Protein AF-A0A1C4GMQ7-F1 (afdb_monomer_lite)

Secondary structure (DSSP, 8-state):
-HHHHHHHHHHHHHHTSPPPHHHHHHHHHHTTS-HHHHHHHHHHHHHHHHHHHHT-

Organism: Bacillus thuringiensis (NCBI:txid1428)

Radius of gyration: 13.85 Å; chains: 1; bounding box: 33×25×30 Å

Structure (mmCIF, N/CA/C/O backbone):
data_AF-A0A1C4GMQ7-F1
#
_entry.id   AF-A0A1C4GMQ7-F1
#
loop_
_atom_site.group_PDB
_atom_site.id
_atom_site.type_symbol
_atom_site.label_atom_id
_atom_site.label_alt_id
_atom_site.label_comp_id
_atom_site.label_asym_id
_atom_site.label_entity_id
_atom_site.label_seq_id
_atom_site.pdbx_PDB_ins_code
_atom_site.Cartn_x
_atom_site.Cartn_y
_atom_site.Cartn_z
_atom_site.occupancy
_atom_site.B_iso_or_equiv
_atom_site.auth_seq_id
_atom_site.auth_comp_id
_atom_site.auth_asym_id
_atom_site.auth_atom_id
_atom_site.pdbx_PDB_model_num
ATOM 1 N N . MET A 1 1 ? 14.638 4.808 -11.365 1.00 61.03 1 MET A N 1
ATOM 2 C CA . MET A 1 1 ? 14.299 6.049 -10.625 1.00 61.03 1 MET A CA 1
ATOM 3 C C . MET A 1 1 ? 13.188 6.886 -11.269 1.00 61.03 1 MET A C 1
ATOM 5 O O . MET A 1 1 ? 12.223 7.157 -10.571 1.00 61.03 1 MET A O 1
ATOM 9 N N . LYS A 1 2 ? 13.240 7.257 -12.565 1.00 65.69 2 LYS A N 1
ATOM 10 C CA . LYS A 1 2 ? 12.175 8.076 -13.204 1.00 65.69 2 LYS A CA 1
ATOM 11 C C . LYS A 1 2 ? 10.767 7.447 -13.154 1.00 65.69 2 LYS A C 1
ATOM 13 O O . LYS A 1 2 ? 9.812 8.144 -12.846 1.00 65.69 2 LYS A O 1
ATOM 18 N N . ARG A 1 3 ? 10.653 6.128 -13.375 1.00 71.25 3 ARG A N 1
ATOM 19 C CA . ARG A 1 3 ? 9.369 5.394 -13.319 1.00 71.25 3 ARG A CA 1
ATOM 20 C C . ARG A 1 3 ? 8.733 5.385 -11.924 1.00 71.25 3 ARG A C 1
ATOM 22 O O . ARG A 1 3 ? 7.537 5.588 -11.807 1.00 71.25 3 ARG A O 1
ATOM 29 N N . TYR A 1 4 ? 9.545 5.215 -10.879 1.00 75.12 4 TYR A N 1
ATOM 30 C CA . TYR A 1 4 ? 9.067 5.232 -9.494 1.00 75.12 4 TYR A CA 1
ATOM 31 C C . TYR A 1 4 ? 8.541 6.614 -9.089 1.00 75.12 4 TYR A C 1
ATOM 33 O O . TYR A 1 4 ? 7.482 6.710 -8.487 1.00 75.12 4 TYR A O 1
ATOM 41 N N . ARG A 1 5 ? 9.243 7.690 -9.476 1.00 81.75 5 ARG A N 1
ATOM 42 C CA . ARG A 1 5 ? 8.782 9.061 -9.215 1.00 81.75 5 ARG A CA 1
ATOM 43 C C . ARG A 1 5 ? 7.430 9.336 -9.878 1.00 81.75 5 ARG A C 1
ATOM 45 O O . ARG A 1 5 ? 6.513 9.746 -9.185 1.00 81.75 5 ARG A O 1
ATOM 52 N N . SER A 1 6 ? 7.306 9.038 -11.173 1.00 83.56 6 SER A N 1
ATOM 53 C CA . SER A 1 6 ? 6.054 9.242 -11.912 1.00 83.56 6 SER A CA 1
ATOM 54 C C . SER A 1 6 ? 4.900 8.416 -11.334 1.00 83.56 6 SER A C 1
ATOM 56 O O . SER A 1 6 ? 3.795 8.926 -11.216 1.00 83.56 6 SER A O 1
ATOM 58 N N . PHE A 1 7 ? 5.161 7.179 -10.898 1.00 83.06 7 PHE A N 1
ATOM 59 C CA . PHE A 1 7 ? 4.162 6.356 -10.214 1.00 83.06 7 PHE A CA 1
ATOM 60 C C . PHE A 1 7 ? 3.686 6.984 -8.895 1.00 83.06 7 PHE A C 1
ATOM 62 O O . PHE A 1 7 ? 2.486 7.070 -8.650 1.00 83.06 7 PHE A O 1
ATOM 69 N N . VAL A 1 8 ? 4.616 7.453 -8.055 1.00 86.31 8 VAL A N 1
ATOM 70 C CA . VAL A 1 8 ? 4.282 8.099 -6.775 1.00 86.31 8 VAL A CA 1
ATOM 71 C C . VAL A 1 8 ? 3.523 9.408 -6.994 1.00 86.31 8 VAL A C 1
ATOM 73 O O . VAL A 1 8 ? 2.572 9.678 -6.268 1.00 86.31 8 VAL A O 1
ATOM 76 N N . GLU A 1 9 ? 3.904 10.204 -7.993 1.00 89.50 9 GLU A N 1
ATOM 77 C CA . GLU A 1 9 ? 3.213 11.450 -8.343 1.00 89.50 9 GLU A CA 1
ATOM 78 C C . GLU A 1 9 ? 1.758 11.179 -8.750 1.00 89.50 9 GLU A C 1
ATOM 80 O O . GLU A 1 9 ? 0.851 11.710 -8.108 1.00 89.50 9 GLU A O 1
ATOM 85 N N . SER A 1 10 ? 1.517 10.271 -9.702 1.00 88.00 10 SER A N 1
ATOM 86 C CA . SER A 1 10 ? 0.156 9.907 -10.126 1.00 88.00 10 SER A CA 1
ATOM 87 C C . SER A 1 10 ? -0.683 9.296 -8.998 1.00 88.00 10 SER A C 1
ATOM 89 O O . SER A 1 10 ? -1.888 9.541 -8.903 1.00 88.00 10 SER A O 1
ATOM 91 N N . LEU A 1 11 ? -0.062 8.516 -8.107 1.00 87.81 11 LEU A N 1
ATOM 92 C CA . LEU A 1 11 ? -0.744 7.954 -6.942 1.00 87.81 11 LEU A CA 1
ATOM 93 C C . LEU A 1 11 ? -1.169 9.052 -5.956 1.00 87.81 11 LEU A C 1
ATOM 95 O O . LEU A 1 11 ? -2.296 9.046 -5.470 1.00 87.81 11 LEU A O 1
ATOM 99 N N . GLN A 1 12 ? -0.289 10.013 -5.672 1.00 92.88 12 GLN A N 1
ATOM 100 C CA . GLN A 1 12 ? -0.597 11.132 -4.777 1.00 92.88 12 GLN A CA 1
ATOM 101 C C . GLN A 1 12 ? -1.671 12.059 -5.349 1.00 92.88 12 GLN A C 1
ATOM 103 O O . GLN A 1 12 ? -2.528 12.519 -4.597 1.00 92.88 12 GLN A O 1
ATOM 108 N N . GLU A 1 13 ? -1.657 12.300 -6.663 1.00 93.81 13 GLU A N 1
ATOM 109 C CA . GLU A 1 13 ? -2.732 13.016 -7.361 1.00 93.81 13 GLU A CA 1
ATOM 110 C C . GLU A 1 13 ?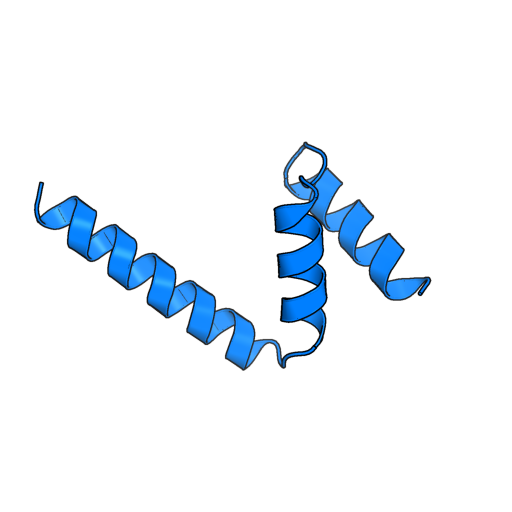 -4.073 12.291 -7.199 1.00 93.81 13 GLU A C 1
ATOM 112 O O . GLU A 1 13 ? -5.074 12.920 -6.864 1.00 93.81 13 GLU A O 1
ATOM 117 N N . SER A 1 14 ? -4.081 10.962 -7.340 1.00 90.44 14 SER A N 1
ATOM 118 C CA . SER A 1 14 ? -5.295 10.143 -7.209 1.00 90.44 14 SER A CA 1
ATOM 119 C C . SER A 1 14 ? -5.862 10.127 -5.784 1.00 90.44 14 SER A C 1
ATOM 121 O O . SER A 1 14 ? -7.075 10.108 -5.600 1.00 90.44 14 SER A O 1
ATOM 123 N N . ILE A 1 15 ? -4.997 10.130 -4.763 1.00 92.25 15 ILE A N 1
ATOM 124 C CA . ILE A 1 15 ? -5.404 10.125 -3.346 1.00 92.25 15 ILE A CA 1
ATOM 125 C C . ILE A 1 15 ? -5.715 11.555 -2.849 1.00 92.25 15 ILE A C 1
ATOM 127 O O . ILE A 1 15 ? -6.341 11.729 -1.804 1.00 92.25 15 ILE A O 1
ATOM 131 N N . GLY A 1 16 ? -5.289 12.595 -3.575 1.00 94.44 16 GLY A N 1
ATOM 132 C CA . GLY A 1 16 ? -5.510 13.999 -3.210 1.00 94.44 16 GLY A CA 1
ATOM 133 C C . GLY A 1 16 ? -4.645 14.491 -2.044 1.00 94.44 16 GLY A C 1
ATOM 134 O O . GLY A 1 16 ? -4.926 15.534 -1.456 1.00 94.44 16 GLY A O 1
ATOM 135 N N . ARG A 1 17 ? -3.590 13.751 -1.684 1.00 96.06 17 ARG A N 1
ATOM 136 C CA . ARG A 1 17 ? -2.607 14.156 -0.670 1.00 96.06 17 ARG A CA 1
ATOM 137 C C . ARG A 1 17 ? -1.250 13.517 -0.919 1.00 96.06 17 ARG A C 1
ATOM 139 O O . ARG A 1 17 ? -1.129 12.484 -1.574 1.00 96.06 17 ARG A O 1
ATOM 146 N N . GLN A 1 18 ? -0.223 14.104 -0.315 1.00 94.81 18 GLN 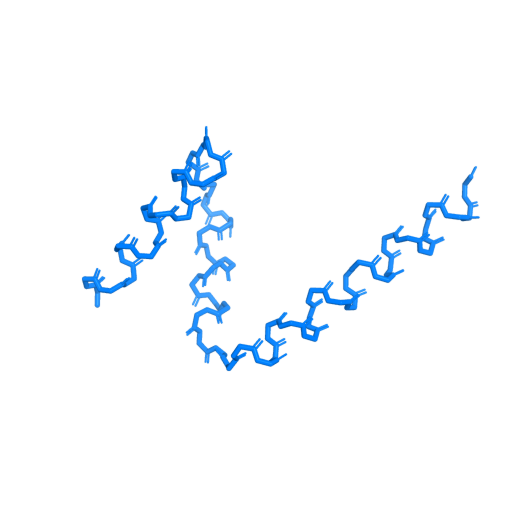A N 1
ATOM 147 C CA . GLN A 1 18 ? 1.102 13.498 -0.288 1.00 94.81 18 GLN A CA 1
ATOM 148 C C . GLN A 1 18 ? 1.110 12.227 0.571 1.00 94.81 18 GLN A C 1
ATOM 150 O O . GLN A 1 18 ? 0.406 12.131 1.587 1.00 94.81 18 GLN A O 1
ATOM 155 N N . LEU A 1 19 ? 1.927 11.255 0.164 1.00 92.06 19 LEU A N 1
ATOM 156 C CA . LEU A 1 19 ? 2.195 10.081 0.979 1.00 92.06 19 LEU A CA 1
ATOM 157 C C . LEU A 1 19 ? 3.045 10.489 2.179 1.00 92.06 19 LEU A C 1
ATOM 159 O O . LEU A 1 19 ? 4.020 11.234 2.068 1.00 92.06 19 LEU A O 1
ATOM 163 N N . THR A 1 20 ? 2.732 9.926 3.336 1.00 95.25 20 THR A N 1
ATOM 164 C CA . THR A 1 20 ? 3.641 9.959 4.475 1.00 95.25 20 THR A CA 1
ATOM 165 C C . THR A 1 20 ? 4.915 9.173 4.155 1.00 95.25 20 THR A C 1
ATOM 167 O O . THR A 1 20 ? 4.982 8.350 3.233 1.00 95.25 20 THR A O 1
ATOM 170 N N . LYS A 1 21 ? 5.954 9.374 4.971 1.00 92.25 21 LYS A N 1
ATOM 171 C CA . LYS A 1 21 ? 7.210 8.620 4.858 1.00 92.25 21 LYS A CA 1
ATOM 172 C C . LYS A 1 21 ? 6.995 7.103 4.925 1.00 92.25 21 LYS A C 1
ATOM 174 O O . LYS A 1 21 ? 7.681 6.361 4.225 1.00 92.25 21 LYS A O 1
ATOM 179 N N . ASN A 1 22 ? 6.062 6.649 5.759 1.00 93.19 22 ASN A N 1
ATOM 180 C CA . ASN A 1 22 ? 5.770 5.226 5.914 1.00 93.19 22 ASN A CA 1
ATOM 181 C C . ASN A 1 22 ? 5.025 4.683 4.695 1.00 93.19 22 ASN A C 1
ATOM 183 O O . ASN A 1 22 ? 5.439 3.668 4.152 1.00 93.19 22 ASN A O 1
ATOM 187 N N . GLU A 1 23 ? 4.017 5.397 4.197 1.00 91.38 23 GLU A N 1
ATOM 188 C CA . GLU A 1 23 ? 3.297 5.000 2.980 1.00 91.38 23 GLU A CA 1
ATOM 189 C C . GLU A 1 23 ? 4.217 4.955 1.760 1.00 91.38 23 GLU A C 1
ATOM 191 O O . GLU A 1 23 ? 4.166 4.004 0.988 1.00 91.38 23 GLU A O 1
ATOM 196 N N . SER A 1 24 ? 5.132 5.918 1.628 1.00 90.31 24 SER A N 1
ATOM 197 C CA . SER A 1 24 ? 6.139 5.906 0.560 1.00 90.31 24 SER A CA 1
ATOM 198 C C . SER A 1 24 ? 7.036 4.665 0.626 1.00 90.31 24 SER A C 1
ATOM 200 O O . SER A 1 24 ? 7.373 4.089 -0.404 1.00 90.31 24 SER A O 1
ATOM 202 N N . ARG A 1 25 ? 7.420 4.223 1.832 1.00 90.31 25 ARG A N 1
ATOM 203 C CA . ARG A 1 25 ? 8.195 2.984 2.022 1.00 90.31 25 ARG A CA 1
ATOM 204 C C . ARG A 1 25 ? 7.374 1.745 1.685 1.00 90.31 25 ARG A C 1
ATOM 206 O O . ARG A 1 25 ? 7.903 0.848 1.039 1.00 90.31 25 ARG A O 1
ATOM 213 N N . THR A 1 26 ? 6.106 1.711 2.084 1.00 89.88 26 THR A N 1
ATOM 214 C CA . THR A 1 26 ? 5.189 0.617 1.745 1.00 89.88 26 THR A CA 1
ATOM 215 C C . THR A 1 26 ? 5.014 0.505 0.236 1.00 89.88 26 THR A C 1
ATOM 217 O O . THR A 1 26 ? 5.148 -0.580 -0.312 1.00 89.88 26 THR A O 1
ATOM 220 N N . ILE A 1 27 ? 4.797 1.623 -0.456 1.00 87.19 27 ILE A N 1
ATOM 221 C CA . ILE A 1 27 ? 4.678 1.653 -1.915 1.00 87.19 27 ILE A CA 1
ATOM 222 C C . ILE A 1 27 ? 5.970 1.196 -2.601 1.00 87.19 27 ILE A C 1
ATOM 224 O O . ILE A 1 27 ? 5.913 0.404 -3.539 1.00 87.19 27 ILE A O 1
ATOM 228 N N . LEU A 1 28 ? 7.136 1.640 -2.122 1.00 87.00 28 LEU A N 1
ATOM 229 C CA . LEU A 1 28 ? 8.423 1.161 -2.633 1.00 87.00 28 LEU A CA 1
ATOM 230 C C . LEU A 1 28 ? 8.582 -0.353 -2.466 1.00 87.00 28 LEU A C 1
ATOM 232 O O .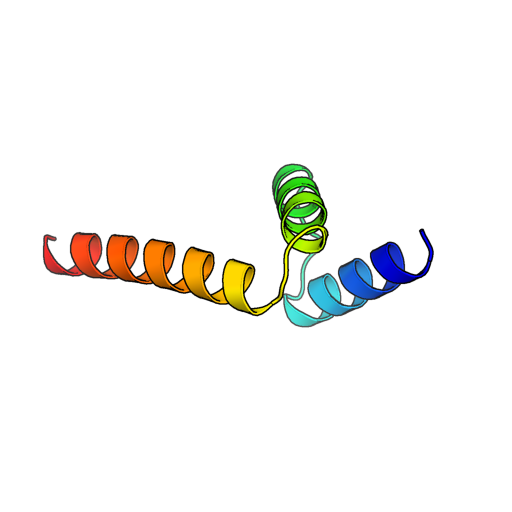 LEU A 1 28 ? 9.075 -1.017 -3.373 1.00 87.00 28 LEU A O 1
ATOM 236 N N . TRP A 1 29 ? 8.172 -0.883 -1.315 1.00 88.56 29 TRP A N 1
ATOM 237 C CA . TRP A 1 29 ? 8.202 -2.313 -1.034 1.00 88.56 29 TRP A CA 1
ATOM 238 C C . TRP A 1 29 ? 7.240 -3.085 -1.950 1.00 88.56 29 TRP A C 1
ATOM 240 O O . TRP A 1 29 ? 7.652 -4.064 -2.566 1.00 88.56 29 TRP A O 1
ATOM 250 N N . LEU A 1 30 ? 6.008 -2.596 -2.133 1.00 86.12 30 LEU A N 1
ATOM 251 C CA . LEU A 1 30 ? 5.006 -3.199 -3.021 1.00 86.12 30 LEU A CA 1
ATOM 252 C C . LEU A 1 30 ? 5.429 -3.179 -4.495 1.00 86.12 30 LEU A C 1
ATOM 254 O O . LEU A 1 30 ? 5.159 -4.135 -5.214 1.00 86.12 30 LEU A O 1
ATOM 258 N N . ALA A 1 31 ? 6.137 -2.138 -4.943 1.00 82.19 31 ALA A N 1
ATOM 259 C CA . ALA A 1 31 ? 6.625 -2.027 -6.320 1.00 82.19 31 ALA A CA 1
ATOM 260 C C . ALA A 1 31 ? 7.635 -3.127 -6.713 1.00 82.19 31 ALA A C 1
ATOM 262 O O . ALA A 1 31 ? 7.950 -3.265 -7.895 1.00 82.19 31 ALA A O 1
ATOM 263 N N . GLY A 1 32 ? 8.163 -3.882 -5.741 1.00 84.31 32 GLY A N 1
ATOM 264 C CA . GLY A 1 32 ? 9.023 -5.042 -5.975 1.00 84.31 32 GLY A CA 1
ATOM 265 C C . GLY A 1 32 ? 8.276 -6.351 -6.256 1.00 84.31 32 GLY A C 1
ATOM 266 O O . GLY A 1 32 ? 8.929 -7.338 -6.586 1.00 84.31 32 GLY A O 1
ATOM 267 N N . TYR A 1 33 ? 6.947 -6.376 -6.127 1.00 88.25 33 TYR A N 1
ATOM 268 C CA . TYR A 1 33 ? 6.124 -7.575 -6.290 1.00 88.25 33 TYR A CA 1
ATOM 269 C C . TYR A 1 33 ? 5.287 -7.540 -7.570 1.00 88.25 33 TYR A C 1
ATOM 271 O O . TYR A 1 33 ? 5.011 -6.482 -8.138 1.00 88.25 33 TYR A O 1
ATOM 279 N N . GLU A 1 34 ? 4.850 -8.719 -8.015 1.00 90.75 34 GLU A N 1
ATOM 280 C CA . GLU A 1 34 ? 3.870 -8.834 -9.091 1.00 90.75 34 GLU A CA 1
ATOM 281 C C . GLU A 1 34 ? 2.506 -8.290 -8.650 1.00 90.75 34 GLU A C 1
ATOM 283 O O . GLU A 1 34 ? 2.119 -8.399 -7.484 1.00 90.75 34 GLU A O 1
ATOM 288 N N . GLN A 1 35 ? 1.734 -7.755 -9.601 1.00 85.12 35 GLN A N 1
ATOM 289 C CA . GLN A 1 35 ? 0.414 -7.181 -9.322 1.00 85.12 35 GLN A CA 1
ATOM 290 C C . GLN A 1 35 ? -0.529 -8.181 -8.629 1.00 85.12 35 GLN A C 1
ATOM 292 O O . GLN A 1 35 ? -1.301 -7.782 -7.761 1.00 85.12 35 GLN A O 1
ATOM 297 N N . ASN A 1 36 ? -0.443 -9.473 -8.966 1.00 92.19 36 ASN A N 1
ATOM 298 C CA . ASN A 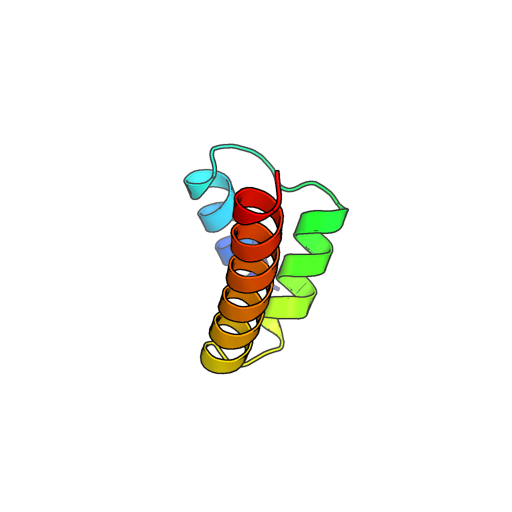1 36 ? -1.243 -10.521 -8.326 1.00 92.19 36 ASN A CA 1
ATOM 299 C C . ASN A 1 36 ? -0.920 -10.644 -6.831 1.00 92.19 36 ASN A C 1
ATOM 301 O O . ASN A 1 36 ? -1.830 -10.633 -6.011 1.00 92.19 36 ASN A O 1
ATOM 305 N N . T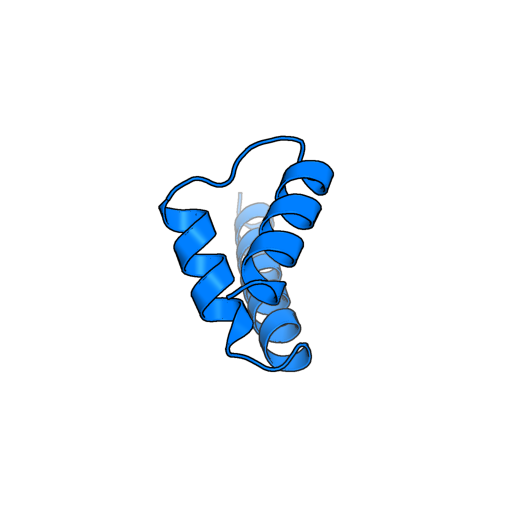HR A 1 37 ? 0.365 -10.637 -6.462 1.00 91.44 37 THR A N 1
ATOM 306 C CA . THR A 1 37 ? 0.791 -10.655 -5.055 1.00 91.44 37 THR A CA 1
ATOM 307 C C . THR A 1 37 ? 0.296 -9.425 -4.297 1.00 91.44 37 THR A C 1
ATOM 309 O O . THR A 1 37 ? -0.144 -9.534 -3.154 1.00 91.44 37 THR A O 1
ATOM 312 N N . VAL A 1 38 ? 0.336 -8.244 -4.923 1.00 89.12 38 VAL A N 1
ATOM 313 C CA . VAL A 1 38 ? -0.208 -7.019 -4.317 1.00 89.12 38 VAL A CA 1
ATOM 314 C C . VAL A 1 38 ? -1.717 -7.155 -4.081 1.00 89.12 38 VAL A C 1
ATOM 316 O O . VAL A 1 38 ? -2.193 -6.826 -2.994 1.00 89.12 38 VAL A O 1
ATOM 319 N N . ASN A 1 39 ? -2.460 -7.678 -5.059 1.00 90.12 39 ASN A N 1
ATOM 320 C CA . ASN A 1 39 ? -3.903 -7.897 -4.942 1.00 90.12 39 ASN A CA 1
ATOM 321 C C . ASN A 1 39 ? -4.244 -8.883 -3.811 1.00 90.12 39 ASN A C 1
ATOM 323 O O . ASN A 1 39 ? -5.167 -8.621 -3.039 1.00 90.12 39 ASN A O 1
ATOM 327 N N . ASP A 1 40 ? -3.477 -9.967 -3.672 1.00 95.31 40 ASP A N 1
ATOM 328 C CA . ASP A 1 40 ? -3.663 -10.959 -2.608 1.00 95.31 40 ASP A CA 1
ATOM 329 C C . ASP A 1 40 ? -3.462 -10.338 -1.218 1.00 95.31 40 ASP A C 1
ATOM 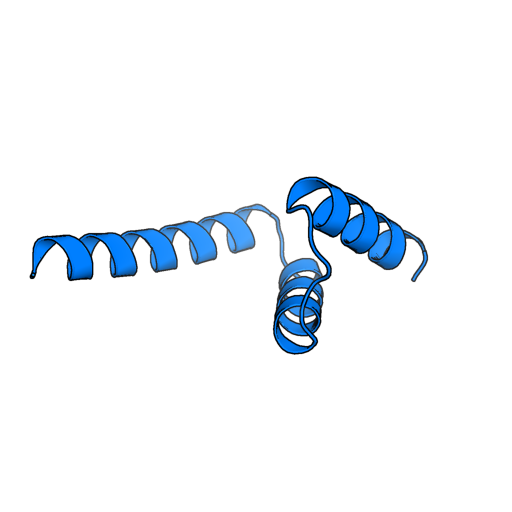331 O O . ASP A 1 40 ? -4.295 -10.517 -0.328 1.00 95.31 40 ASP A O 1
ATOM 335 N N . ILE A 1 41 ? -2.402 -9.539 -1.035 1.00 92.75 41 ILE A N 1
ATOM 336 C CA . ILE A 1 41 ? -2.137 -8.836 0.232 1.00 92.75 41 ILE A CA 1
ATOM 337 C C . ILE A 1 41 ? -3.291 -7.888 0.577 1.00 92.75 41 ILE A C 1
ATOM 339 O O . ILE A 1 41 ? -3.779 -7.895 1.709 1.00 92.75 41 ILE A O 1
ATOM 343 N N . VAL A 1 42 ? -3.747 -7.082 -0.388 1.00 91.94 42 VAL A N 1
ATOM 344 C CA . VAL A 1 42 ? -4.860 -6.141 -0.181 1.00 91.94 42 VAL A CA 1
ATOM 345 C C . VAL A 1 42 ? -6.149 -6.888 0.176 1.00 91.94 42 VAL A C 1
ATOM 347 O O . VAL A 1 42 ? -6.859 -6.474 1.093 1.00 91.94 42 VAL A O 1
ATOM 350 N N . SER A 1 43 ? -6.428 -8.012 -0.490 1.00 95.25 43 SER A N 1
ATOM 351 C CA . SER A 1 43 ? -7.584 -8.867 -0.199 1.00 95.25 43 SER A CA 1
ATOM 352 C C . SER A 1 43 ? -7.563 -9.400 1.239 1.00 95.25 43 SER A C 1
ATOM 354 O O . SER A 1 43 ? -8.556 -9.275 1.956 1.00 95.25 43 SER A O 1
ATOM 356 N N . ILE A 1 44 ? -6.414 -9.909 1.706 1.00 96.31 44 ILE A N 1
ATOM 357 C CA . ILE A 1 44 ? -6.244 -10.416 3.079 1.00 96.31 44 ILE A CA 1
ATOM 358 C C . ILE A 1 44 ? -6.489 -9.311 4.115 1.00 96.31 44 ILE A C 1
ATOM 360 O O . ILE A 1 44 ? -7.209 -9.526 5.092 1.00 96.31 44 ILE A O 1
ATOM 364 N N . VAL A 1 45 ? -5.917 -8.119 3.906 1.00 93.75 45 VAL A N 1
ATOM 365 C CA . VAL A 1 45 ? -6.090 -6.979 4.824 1.00 93.75 45 VAL A CA 1
ATOM 366 C C . VAL A 1 45 ? -7.555 -6.543 4.887 1.00 93.75 45 VAL A C 1
ATOM 368 O O . VAL A 1 45 ? -8.078 -6.322 5.981 1.00 93.75 45 VAL A O 1
ATOM 371 N N . ASN A 1 46 ? -8.234 -6.472 3.740 1.00 94.00 46 ASN A N 1
ATOM 372 C CA . ASN A 1 46 ? -9.655 -6.132 3.683 1.00 94.00 46 ASN A CA 1
ATOM 373 C C . ASN A 1 46 ? -10.517 -7.180 4.398 1.00 94.00 46 ASN A C 1
ATOM 375 O O . ASN A 1 46 ? -11.383 -6.812 5.187 1.00 94.00 46 ASN A O 1
ATOM 379 N N . ALA A 1 47 ? -10.251 -8.473 4.188 1.00 95.62 47 ALA A N 1
ATOM 380 C CA . ALA A 1 47 ? -10.972 -9.549 4.866 1.00 95.62 47 ALA A CA 1
ATOM 381 C C . ALA A 1 47 ? -10.816 -9.472 6.395 1.00 95.62 47 ALA A C 1
ATOM 383 O O . ALA A 1 47 ? -11.800 -9.597 7.124 1.00 95.62 47 ALA A O 1
ATOM 384 N N . ALA A 1 48 ? -9.603 -9.200 6.889 1.00 95.38 48 ALA A N 1
ATOM 385 C CA . ALA A 1 48 ? -9.351 -9.020 8.318 1.00 95.38 48 ALA A CA 1
ATOM 386 C C . ALA A 1 48 ? -10.077 -7.789 8.894 1.00 95.38 48 ALA A C 1
ATOM 388 O O . ALA A 1 48 ? -10.603 -7.838 10.007 1.00 95.38 48 ALA A O 1
ATOM 389 N N . HIS A 1 49 ? -10.123 -6.687 8.139 1.00 94.00 49 HIS A N 1
ATOM 390 C CA . HIS A 1 49 ? -10.835 -5.477 8.545 1.00 94.00 49 HIS A CA 1
ATOM 391 C C . HIS A 1 49 ? -12.355 -5.695 8.608 1.00 94.00 49 HIS A C 1
ATOM 393 O O . HIS A 1 49 ? -12.982 -5.332 9.604 1.00 94.00 49 HIS A O 1
ATOM 399 N N . GLU A 1 50 ? -12.944 -6.317 7.583 1.00 94.94 50 GLU A N 1
ATOM 400 C CA . GLU A 1 50 ? -14.380 -6.625 7.549 1.00 94.94 50 GLU A CA 1
ATOM 401 C C . GLU A 1 50 ? -14.782 -7.622 8.638 1.00 94.94 50 GLU A C 1
ATOM 403 O O . GLU A 1 50 ? -15.807 -7.431 9.289 1.00 94.94 50 GLU A O 1
ATOM 408 N N . TYR A 1 51 ? -13.958 -8.640 8.908 1.00 93.75 51 TYR A N 1
ATOM 409 C CA . TYR A 1 51 ? -14.190 -9.560 10.023 1.00 93.75 51 TYR A CA 1
ATOM 410 C C . TYR A 1 51 ? -14.307 -8.804 11.352 1.00 93.75 51 TYR A C 1
ATOM 412 O O . TYR A 1 51 ? -15.304 -8.932 12.057 1.00 93.75 51 TYR A O 1
ATOM 420 N N . ARG A 1 52 ? -13.342 -7.924 11.644 1.00 86.31 52 ARG A N 1
ATOM 421 C CA . ARG A 1 52 ? -13.337 -7.123 12.874 1.00 86.31 52 ARG A CA 1
ATOM 422 C C . ARG A 1 52 ? -14.515 -6.149 12.963 1.00 86.31 52 ARG A C 1
ATOM 424 O O . ARG A 1 52 ? -14.984 -5.858 14.057 1.00 86.31 52 ARG A O 1
ATOM 431 N N . LYS A 1 53 ? -14.974 -5.614 11.831 1.00 86.31 53 LYS A N 1
ATOM 432 C CA . LYS A 1 53 ? -16.143 -4.729 11.779 1.00 86.31 53 LYS A CA 1
ATOM 433 C C . LYS A 1 53 ? -17.443 -5.473 12.092 1.00 86.31 53 LYS A C 1
ATOM 435 O O . LYS A 1 53 ? -18.332 -4.868 12.668 1.00 86.31 53 LYS A O 1
ATOM 440 N N . ASN A 1 54 ? -17.535 -6.753 11.728 1.00 79.88 54 ASN A N 1
ATOM 441 C CA . ASN A 1 54 ? -18.701 -7.600 11.995 1.00 79.88 54 ASN A CA 1
ATOM 442 C C . ASN A 1 54 ? -18.701 -8.222 13.408 1.00 79.88 54 ASN A C 1
ATOM 444 O O . ASN A 1 54 ? -19.711 -8.792 13.811 1.00 79.88 54 ASN A O 1
ATOM 448 N N . GLU A 1 55 ? -17.589 -8.136 14.149 1.00 71.88 55 GLU A N 1
ATOM 449 C CA . GLU A 1 55 ? -17.487 -8.554 15.560 1.00 71.88 55 GLU A CA 1
ATOM 450 C C . GLU A 1 55 ? -17.814 -7.435 16.573 1.00 71.88 55 GLU A C 1
ATOM 452 O O . GLU A 1 55 ? -17.900 -7.714 17.769 1.00 71.88 55 GLU A O 1
ATOM 457 N N . ASN A 1 56 ? -18.002 -6.191 16.113 1.00 51.53 56 ASN A N 1
ATOM 458 C CA . ASN A 1 56 ? -18.374 -5.017 16.921 1.00 51.53 56 ASN A CA 1
ATOM 459 C C . ASN A 1 56 ? -19.793 -4.537 16.597 1.00 51.53 56 ASN A C 1
ATOM 461 O O . ASN A 1 56 ? -20.402 -3.913 17.494 1.00 51.53 56 ASN A O 1
#

pLDDT: mean 87.74, std 8.87, range [51.53, 96.31]

Foldseek 3Di:
DVVLVVVQVVVCVVVVHHDDPVRSVVVVVCVVDDPVVVVVVVVVVVVVVVVVVVVD

Sequence (56 aa):
MKRYRSFVESLQESIGRQLTKNESRTILWLAGYEQNTVNDIVSIVNAAHEYRKNEN